Protein AF-A0A090RWS9-F1 (afdb_monomer_lite)

Radius of gyration: 18.36 Å; chains: 1; bounding box: 38×32×52 Å

InterPro domains:
  IPR021826 Pyrimidine/purine nucleotide 5'-monophosphate nucleosidase, C-terminal domain [PF11892] (61-148)

Sequence (149 aa):
MHPNNAEQPMPIVLTGPKESEAYFRSIDEFVRATLGEEATKYYEIVIADPEKAAKIMKQAMPAVKEHRKKNGDAYSYNWSLHIEPEFQLPFDPTHENMAGLDLHMNQRPENLAAALRQAFSGIVAGNVKAEGIREIERHGPFTIDGDKA

Foldseek 3Di:
DPPLCPLQLDAAEAEDEQVCPVVVVVVVVVCCVQLNPVSPVRYHYDYRCPPVVVVSNVVSLVVNVVVCVVVVHDSVDCPSDDDDVLRVDDADQALVSQQPQECERPDHSVSNVSSVVNNVVLVVCCVPPPVNVVRCVVPNDRDHDYDPD

Secondary structure (DSSP, 8-state):
--GGGTT-----EEEE-GGGHHHHHHHHHHHHHHH-GGGGGG-EEEES-HHHHHHHHHHHHHHHHHHHHHTT--SSS-TT----GGGTS-----HHHHHT--B-SSS-HHHHHHHHHHHHHHHHHHHH-HHHHHHHHHH-SPP--B---

Organism: NCBI:txid990268

pLDDT: mean 96.42, std 3.7, range [62.31, 98.81]

Structure (mmCIF, N/CA/C/O backbone):
data_AF-A0A090RWS9-F1
#
_entry.id   AF-A0A090RWS9-F1
#
loop_
_atom_site.group_PDB
_atom_site.id
_atom_site.type_symbol
_atom_site.label_atom_id
_atom_site.label_alt_id
_atom_site.label_comp_id
_atom_site.label_asym_id
_atom_site.label_entity_id
_atom_site.label_seq_id
_atom_site.pdbx_PDB_ins_code
_atom_site.Cartn_x
_atom_site.Cartn_y
_atom_site.Cartn_z
_atom_site.occupancy
_atom_site.B_iso_or_equiv
_atom_site.auth_seq_id
_atom_site.auth_comp_id
_atom_site.auth_asym_id
_atom_site.auth_atom_id
_atom_site.pdbx_PDB_model_num
ATOM 1 N N . MET A 1 1 ? 1.677 -6.187 7.979 1.00 85.25 1 MET A N 1
ATOM 2 C CA . MET A 1 1 ? 2.000 -7.615 8.192 1.00 85.25 1 MET A CA 1
ATOM 3 C C . MET A 1 1 ? 3.297 -7.863 8.949 1.00 85.25 1 MET A C 1
ATOM 5 O O . MET A 1 1 ? 3.392 -8.917 9.554 1.00 85.25 1 MET A O 1
ATOM 9 N N . HIS A 1 2 ? 4.273 -6.940 8.97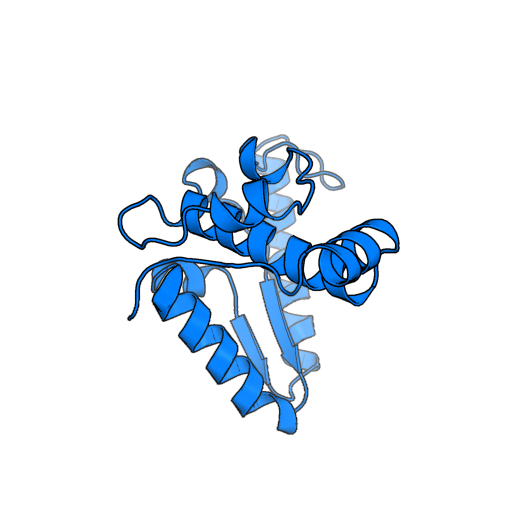6 1.00 94.50 2 HIS A N 1
ATOM 10 C CA . HIS A 1 2 ? 5.492 -7.168 9.762 1.00 94.50 2 HIS A CA 1
ATOM 11 C C . HIS A 1 2 ? 5.164 -7.464 11.246 1.00 94.50 2 HIS A C 1
ATOM 13 O O . HIS A 1 2 ? 4.438 -6.663 11.847 1.00 94.50 2 HIS A O 1
ATOM 19 N N . PRO A 1 3 ? 5.694 -8.543 11.860 1.00 94.12 3 PRO A N 1
ATOM 20 C CA . PRO A 1 3 ? 5.345 -8.946 13.227 1.00 94.12 3 PRO A CA 1
ATOM 21 C C . PRO A 1 3 ? 5.552 -7.847 14.278 1.00 94.12 3 PRO A C 1
ATOM 23 O O . PRO A 1 3 ? 4.687 -7.636 15.123 1.00 94.12 3 PRO A O 1
ATOM 26 N N . ASN A 1 4 ? 6.636 -7.066 14.167 1.00 96.88 4 ASN A N 1
ATOM 27 C CA . ASN A 1 4 ? 6.918 -5.937 15.074 1.00 96.88 4 ASN A CA 1
ATOM 28 C C . ASN A 1 4 ? 5.853 -4.824 15.039 1.00 96.88 4 ASN A C 1
ATOM 30 O O . ASN A 1 4 ? 5.810 -3.992 15.938 1.00 96.88 4 ASN A O 1
ATOM 34 N N . ASN A 1 5 ? 4.991 -4.803 14.019 1.00 97.31 5 ASN A N 1
ATOM 35 C CA . ASN A 1 5 ? 3.924 -3.817 13.868 1.00 97.31 5 ASN A CA 1
ATOM 36 C C . ASN A 1 5 ? 2.534 -4.394 14.173 1.00 97.31 5 ASN A C 1
ATOM 38 O O . ASN A 1 5 ? 1.544 -3.704 13.949 1.00 97.31 5 ASN A O 1
ATOM 42 N N . ALA A 1 6 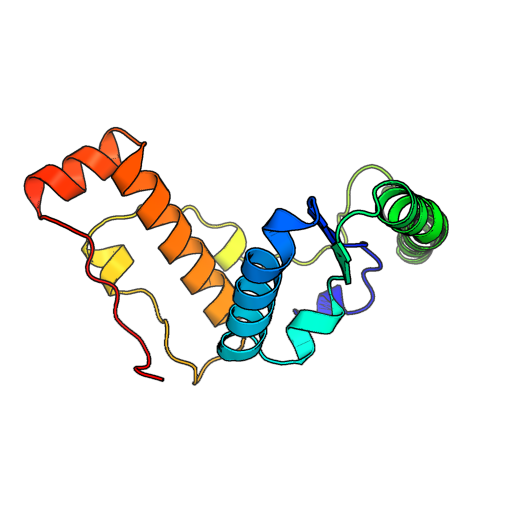? 2.427 -5.636 14.660 1.00 95.50 6 ALA A N 1
ATOM 43 C CA . ALA A 1 6 ? 1.136 -6.288 14.889 1.00 95.50 6 ALA A CA 1
ATOM 44 C C . ALA A 1 6 ? 0.244 -5.538 15.898 1.00 95.50 6 ALA A C 1
ATOM 46 O O . ALA A 1 6 ? -0.976 -5.565 15.763 1.00 95.50 6 ALA A O 1
ATOM 47 N N . GLU A 1 7 ? 0.839 -4.837 16.871 1.00 96.19 7 GLU A N 1
ATOM 48 C CA . GLU A 1 7 ? 0.103 -4.032 17.860 1.00 96.19 7 GLU A CA 1
ATOM 49 C C . GLU A 1 7 ? -0.185 -2.586 17.407 1.00 96.19 7 GLU A C 1
ATOM 51 O O . GLU A 1 7 ? -0.883 -1.864 18.120 1.00 96.19 7 GLU A O 1
ATOM 56 N N . GLN A 1 8 ? 0.322 -2.137 16.248 1.00 97.69 8 GLN A N 1
ATOM 57 C CA . GLN A 1 8 ? 0.158 -0.750 15.788 1.00 97.69 8 GLN A CA 1
ATOM 58 C C . GLN A 1 8 ? -1.312 -0.476 15.408 1.00 97.69 8 GLN A C 1
ATOM 60 O O . GLN A 1 8 ? -1.805 -1.041 14.432 1.00 97.69 8 GLN A O 1
ATOM 65 N N . PRO A 1 9 ? -2.025 0.439 16.094 1.00 97.25 9 PRO A N 1
ATOM 66 C CA . PRO A 1 9 ? -3.465 0.631 15.905 1.00 97.25 9 PRO A CA 1
ATOM 67 C C . PRO A 1 9 ? -3.771 1.705 14.848 1.00 97.25 9 PRO A C 1
ATOM 69 O O . PRO A 1 9 ? -4.686 2.510 15.023 1.00 97.25 9 PRO A O 1
ATOM 72 N N . MET A 1 10 ? -2.957 1.805 13.794 1.00 97.12 10 MET A N 1
ATOM 73 C CA . MET A 1 10 ? -3.117 2.847 12.779 1.00 97.12 10 MET A CA 1
ATOM 74 C C . MET A 1 10 ? -4.308 2.511 11.865 1.00 97.12 10 MET A C 1
ATOM 76 O O . MET A 1 10 ? -4.230 1.521 11.140 1.00 97.12 10 MET A O 1
ATOM 80 N N . PRO A 1 11 ? -5.397 3.307 11.862 1.00 97.94 11 PRO A N 1
ATOM 81 C CA . PRO A 1 11 ? -6.537 3.040 10.993 1.00 97.94 11 PRO A CA 1
ATOM 82 C C . PRO A 1 11 ? -6.186 3.352 9.534 1.00 97.94 11 PRO A C 1
ATOM 84 O O . PRO A 1 11 ? -5.601 4.397 9.240 1.00 97.94 11 PRO A O 1
ATOM 87 N N . ILE A 1 12 ? -6.595 2.477 8.617 1.00 98.56 12 ILE A N 1
ATOM 88 C CA . ILE A 1 12 ? -6.507 2.700 7.171 1.00 98.56 12 ILE A CA 1
ATOM 89 C C . ILE A 1 12 ? -7.904 2.502 6.589 1.00 98.56 12 ILE A C 1
ATOM 91 O O . ILE A 1 12 ? -8.511 1.446 6.754 1.00 98.56 12 ILE A O 1
ATOM 95 N N . VAL A 1 13 ? -8.417 3.526 5.909 1.00 98.75 13 VAL A N 1
ATOM 96 C CA . VAL A 1 13 ? -9.725 3.482 5.249 1.00 98.75 13 VAL A CA 1
ATOM 97 C C . VAL A 1 13 ? -9.537 3.767 3.766 1.00 98.75 13 VAL A C 1
ATOM 99 O O . VAL A 1 13 ? -9.062 4.839 3.391 1.00 98.75 13 VAL A O 1
ATOM 102 N N . LEU A 1 14 ? -9.928 2.813 2.928 1.00 98.81 14 LEU A N 1
ATOM 103 C CA . LEU A 1 14 ? -10.035 2.979 1.482 1.00 98.81 14 LEU A CA 1
ATOM 104 C C . LEU A 1 14 ? -11.468 3.423 1.171 1.00 98.81 14 LEU A C 1
ATOM 106 O O . LEU A 1 14 ? -12.421 2.712 1.483 1.00 98.81 14 LEU A O 1
ATOM 110 N N . THR A 1 15 ? -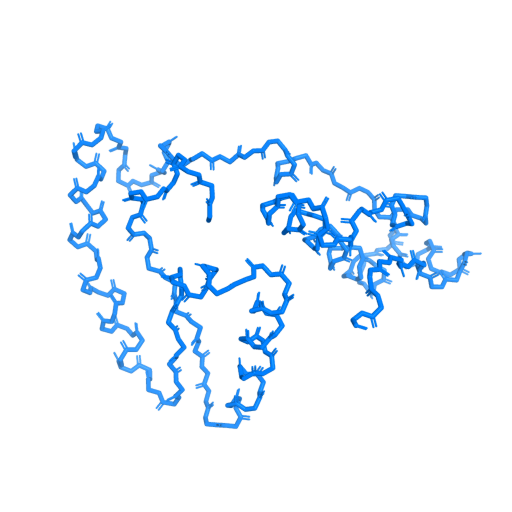11.655 4.616 0.609 1.00 98.75 15 THR A N 1
ATOM 111 C CA . THR A 1 15 ? -13.001 5.167 0.400 1.00 98.75 15 THR A CA 1
ATOM 112 C C . THR A 1 15 ? -13.129 5.928 -0.910 1.00 98.75 15 THR A C 1
ATOM 114 O O . THR A 1 15 ? -12.164 6.505 -1.409 1.00 98.75 15 THR A O 1
ATOM 117 N N . GLY A 1 16 ? -14.336 5.918 -1.469 1.00 98.56 16 GLY A N 1
ATOM 118 C CA . GLY A 1 16 ? -14.699 6.633 -2.686 1.00 98.56 16 GLY A CA 1
ATOM 119 C C . GLY A 1 16 ? -16.210 6.609 -2.927 1.00 98.56 16 GLY A C 1
ATOM 120 O O . GLY A 1 16 ? -16.959 6.054 -2.115 1.00 98.56 16 GLY A O 1
ATOM 121 N N . PRO A 1 17 ? -16.681 7.254 -4.006 1.00 98.62 17 PRO A N 1
ATOM 122 C CA . PRO A 1 17 ? -18.100 7.327 -4.333 1.00 98.62 17 PRO A CA 1
ATOM 123 C C . PRO A 1 17 ? -18.634 5.966 -4.816 1.00 98.62 17 PRO A C 1
ATOM 125 O O . PRO A 1 17 ? -17.891 4.996 -4.953 1.00 98.62 17 PRO A O 1
ATOM 128 N N . LYS A 1 18 ? -19.942 5.859 -5.072 1.00 98.56 18 LYS A N 1
ATOM 129 C CA . LYS A 1 18 ? -20.570 4.574 -5.432 1.00 98.56 18 LYS A CA 1
ATOM 130 C C . LYS A 1 18 ? -19.982 3.979 -6.715 1.00 98.56 18 LYS A C 1
ATOM 132 O O . LYS A 1 18 ? -19.820 2.770 -6.833 1.00 98.56 18 LYS A O 1
ATOM 137 N N . GLU A 1 19 ? -19.616 4.834 -7.658 1.00 98.50 19 GLU A N 1
ATOM 138 C CA . GLU A 1 19 ? -19.059 4.466 -8.957 1.00 98.50 19 GLU A CA 1
ATOM 139 C C . GLU A 1 19 ? -17.679 3.798 -8.836 1.00 98.50 19 GLU A C 1
ATOM 141 O O . GLU A 1 19 ? -17.276 3.073 -9.743 1.00 98.50 19 GLU A O 1
ATOM 146 N N . SER A 1 20 ? -16.964 3.983 -7.717 1.00 98.62 20 SER A N 1
ATOM 147 C CA . SER A 1 20 ? -15.668 3.338 -7.476 1.00 98.62 20 SER A CA 1
ATOM 148 C C . SER A 1 20 ? -15.775 1.956 -6.821 1.00 98.62 20 SER A C 1
ATOM 150 O O . SER A 1 20 ? -14.749 1.375 -6.477 1.00 98.62 20 SER A O 1
ATOM 152 N N . GLU A 1 21 ? -16.976 1.401 -6.628 1.00 98.50 21 GLU A N 1
ATOM 153 C CA . GLU A 1 21 ? -17.154 0.089 -5.986 1.00 98.50 21 GLU A CA 1
ATOM 154 C C . GLU A 1 21 ? -16.402 -1.028 -6.728 1.00 98.50 21 GLU A C 1
ATOM 156 O O . GLU A 1 21 ? -15.663 -1.797 -6.114 1.00 98.50 21 GLU A O 1
ATOM 161 N N . ALA A 1 22 ? -16.536 -1.091 -8.058 1.00 98.56 22 ALA A N 1
ATOM 162 C CA . ALA A 1 22 ? -15.839 -2.086 -8.875 1.00 98.56 22 ALA A CA 1
ATOM 163 C C . ALA A 1 22 ? -14.310 -1.921 -8.812 1.00 98.56 22 ALA A C 1
ATOM 165 O O . ALA A 1 22 ? -13.582 -2.910 -8.778 1.00 98.56 22 ALA A O 1
ATOM 166 N N . TYR A 1 23 ? -13.830 -0.676 -8.737 1.00 98.62 23 TYR A N 1
ATOM 167 C CA . TYR A 1 23 ? -12.410 -0.378 -8.567 1.00 98.62 23 TYR A CA 1
ATOM 168 C C . TYR A 1 23 ? -11.884 -0.926 -7.235 1.00 98.62 23 TYR A C 1
ATOM 170 O O . TYR A 1 23 ? -10.906 -1.668 -7.224 1.00 98.62 23 TYR A O 1
ATOM 178 N N . PHE A 1 24 ? -12.555 -0.636 -6.116 1.00 98.69 24 PHE A N 1
ATOM 179 C CA . PHE A 1 24 ? -12.108 -1.132 -4.811 1.00 98.69 24 PHE A CA 1
ATOM 180 C C . PHE A 1 24 ? -12.222 -2.648 -4.674 1.00 98.69 24 PHE A C 1
ATOM 182 O O . PHE A 1 24 ? -11.372 -3.244 -4.022 1.00 98.69 24 PHE A O 1
ATOM 189 N N . ARG A 1 25 ? -13.206 -3.279 -5.326 1.00 98.56 25 ARG A N 1
ATOM 190 C CA . ARG A 1 25 ? -13.281 -4.743 -5.424 1.00 98.56 25 ARG A CA 1
ATOM 191 C C . ARG A 1 25 ? -12.044 -5.319 -6.116 1.00 98.56 25 ARG A C 1
ATOM 193 O O . ARG A 1 25 ? -11.433 -6.232 -5.583 1.00 98.56 25 ARG A O 1
ATOM 200 N N . SER A 1 26 ? -11.635 -4.735 -7.244 1.00 98.44 26 SER A N 1
ATOM 201 C CA . SER A 1 26 ? -10.421 -5.156 -7.955 1.00 98.44 26 SER A CA 1
ATOM 202 C C . SER A 1 26 ? -9.150 -4.949 -7.121 1.00 98.44 26 SER A C 1
ATOM 204 O O . SER A 1 26 ? -8.266 -5.803 -7.142 1.00 98.44 26 SER A O 1
ATOM 206 N N . ILE A 1 27 ? -9.061 -3.855 -6.356 1.00 98.31 27 ILE A N 1
ATOM 207 C CA . ILE A 1 27 ? -7.939 -3.615 -5.436 1.00 98.31 27 ILE A CA 1
ATOM 208 C C . ILE A 1 27 ? -7.919 -4.644 -4.295 1.00 98.31 27 ILE A C 1
ATOM 210 O O . ILE A 1 27 ? -6.862 -5.200 -4.010 1.00 98.31 27 ILE A O 1
ATOM 214 N N . ASP A 1 28 ? -9.061 -4.919 -3.659 1.00 98.62 28 ASP A N 1
ATOM 215 C CA . ASP A 1 28 ? -9.185 -5.917 -2.584 1.00 98.62 28 ASP A CA 1
ATOM 216 C C . ASP A 1 28 ? -8.811 -7.320 -3.083 1.00 98.62 28 ASP A C 1
ATOM 218 O O . ASP A 1 28 ? -7.989 -7.997 -2.467 1.00 98.62 28 ASP A O 1
ATOM 222 N N . GLU A 1 29 ? -9.326 -7.721 -4.248 1.00 98.38 29 GLU A N 1
ATOM 223 C CA . GLU A 1 29 ? -8.992 -8.991 -4.902 1.00 98.38 29 GLU A CA 1
ATOM 224 C C . GLU A 1 29 ? -7.495 -9.097 -5.214 1.00 98.38 29 GLU A C 1
ATOM 226 O O . GLU A 1 29 ? -6.881 -10.122 -4.918 1.00 98.38 29 GLU A O 1
ATOM 231 N N . PHE A 1 30 ? -6.879 -8.034 -5.743 1.00 97.56 30 PHE A N 1
ATOM 232 C CA . PHE A 1 30 ? -5.439 -8.007 -6.008 1.00 97.56 30 PHE A CA 1
ATOM 233 C C . PHE A 1 30 ? -4.618 -8.157 -4.722 1.00 97.56 30 PHE A C 1
ATOM 235 O O . PHE A 1 30 ? -3.666 -8.939 -4.684 1.00 97.56 30 PHE A O 1
ATOM 242 N N . VAL A 1 31 ? -4.992 -7.452 -3.650 1.00 97.69 31 VAL A N 1
ATOM 243 C CA . VAL A 1 31 ? -4.305 -7.556 -2.354 1.00 97.69 31 VAL A CA 1
ATOM 244 C C . VAL A 1 31 ? -4.447 -8.963 -1.773 1.00 97.69 31 VAL A C 1
ATOM 246 O O . VAL A 1 31 ? -3.451 -9.520 -1.318 1.00 97.69 31 VAL A O 1
ATOM 249 N N . ARG A 1 32 ? -5.636 -9.573 -1.833 1.00 97.25 32 ARG A N 1
ATOM 250 C CA . ARG A 1 32 ? -5.851 -10.962 -1.387 1.00 97.25 32 ARG A CA 1
ATOM 251 C C . ARG A 1 32 ? -5.022 -11.955 -2.194 1.00 97.25 32 ARG A C 1
ATOM 253 O O . ARG A 1 32 ? -4.412 -12.843 -1.608 1.00 97.25 32 ARG A O 1
ATOM 260 N N . ALA A 1 33 ? -4.989 -11.797 -3.516 1.00 96.12 33 ALA A N 1
ATOM 261 C CA . ALA A 1 33 ? -4.290 -12.707 -4.419 1.00 96.12 33 ALA A CA 1
ATOM 262 C C . ALA A 1 33 ? -2.761 -12.636 -4.290 1.00 96.12 33 ALA A C 1
ATOM 264 O O . ALA A 1 33 ? -2.085 -13.622 -4.562 1.00 96.12 33 ALA A O 1
ATOM 265 N N . THR A 1 34 ? -2.219 -11.486 -3.881 1.00 96.00 34 THR A N 1
ATOM 266 C CA . THR A 1 34 ? -0.768 -11.267 -3.775 1.00 96.00 34 THR A CA 1
ATOM 267 C C . THR A 1 34 ? -0.261 -11.371 -2.341 1.00 96.00 34 THR A C 1
ATOM 269 O O . THR A 1 34 ? 0.663 -12.120 -2.050 1.00 96.00 34 THR A O 1
ATOM 272 N N . LEU A 1 35 ? -0.867 -10.629 -1.419 1.00 96.00 35 LEU A N 1
ATOM 273 C CA . LEU A 1 35 ? -0.401 -10.479 -0.039 1.00 96.00 35 LEU A CA 1
ATOM 274 C C . LEU A 1 35 ? -1.161 -11.371 0.953 1.00 96.00 35 LEU A C 1
ATOM 276 O O . LEU A 1 35 ? -0.786 -11.444 2.124 1.00 96.00 35 LEU A O 1
ATOM 280 N N . GLY A 1 36 ? -2.208 -12.054 0.487 1.00 95.19 36 GLY A N 1
ATOM 281 C CA . GLY A 1 36 ? -3.027 -12.964 1.277 1.00 95.19 36 GLY A CA 1
ATOM 282 C C . GLY A 1 36 ? -4.122 -12.276 2.093 1.00 95.19 36 GLY A C 1
ATOM 283 O O . GLY A 1 36 ? -4.163 -11.058 2.263 1.00 95.19 36 GLY A O 1
ATOM 284 N N . GLU A 1 37 ? -5.010 -13.098 2.654 1.00 95.81 37 GLU A N 1
ATOM 285 C CA . GLU A 1 37 ? -6.148 -12.672 3.483 1.00 95.81 37 GLU A CA 1
ATOM 286 C C . GLU A 1 37 ? -5.720 -11.842 4.708 1.00 95.81 37 GLU A C 1
ATOM 288 O O . GLU A 1 37 ? -6.414 -10.926 5.140 1.00 95.81 37 GLU A O 1
ATOM 293 N N . GLU A 1 38 ? -4.535 -12.116 5.260 1.00 94.25 38 GLU A N 1
ATOM 294 C CA . GLU A 1 38 ? -4.000 -11.370 6.403 1.00 94.25 38 GLU A CA 1
ATOM 295 C C . GLU A 1 38 ? -3.813 -9.879 6.094 1.00 94.25 38 GLU A C 1
ATOM 297 O O . GLU A 1 38 ? -3.993 -9.041 6.980 1.00 94.25 38 GLU A O 1
ATOM 302 N N . ALA A 1 39 ? -3.514 -9.522 4.841 1.00 96.62 39 ALA A N 1
ATOM 303 C CA . ALA A 1 39 ? -3.343 -8.133 4.435 1.00 96.62 39 ALA A CA 1
ATOM 304 C C . ALA A 1 39 ? -4.649 -7.325 4.539 1.00 96.62 39 ALA A C 1
ATOM 306 O O . ALA A 1 39 ? -4.608 -6.121 4.805 1.00 96.62 39 ALA A O 1
ATOM 307 N N . THR A 1 40 ? -5.811 -7.969 4.391 1.00 96.69 40 THR A N 1
ATOM 308 C CA . THR A 1 40 ? -7.109 -7.277 4.406 1.00 96.69 40 THR A CA 1
ATOM 309 C C . THR A 1 40 ? -7.560 -6.887 5.807 1.00 96.69 40 THR A C 1
ATOM 311 O O .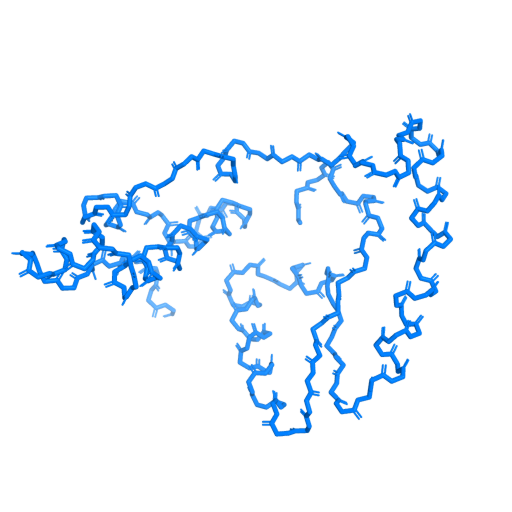 THR A 1 40 ? -8.468 -6.079 5.957 1.00 96.69 40 THR A O 1
ATOM 314 N N . LYS A 1 41 ? -6.907 -7.403 6.855 1.00 96.38 41 LYS A N 1
ATOM 315 C CA . LYS A 1 41 ? -7.165 -7.004 8.249 1.00 96.38 41 LYS A CA 1
ATOM 316 C C . LYS A 1 41 ? -6.652 -5.599 8.572 1.00 96.38 41 LYS A C 1
ATOM 318 O O . LYS A 1 41 ? -7.031 -5.038 9.595 1.00 96.38 41 LYS A O 1
ATOM 323 N N . TYR A 1 42 ? -5.776 -5.044 7.731 1.00 97.38 42 TYR A N 1
ATOM 324 C CA . TYR A 1 42 ? -5.137 -3.750 7.975 1.00 97.38 42 TYR A CA 1
ATOM 325 C C . TYR A 1 42 ? -5.896 -2.560 7.386 1.00 97.38 42 TYR A C 1
ATOM 327 O O . TYR A 1 42 ? -5.480 -1.431 7.627 1.00 97.38 42 TYR A O 1
ATOM 335 N N . TYR A 1 43 ? -6.980 -2.774 6.635 1.00 98.50 43 TYR A N 1
ATOM 336 C CA . TYR A 1 43 ? -7.785 -1.693 6.069 1.00 98.50 43 TYR A CA 1
ATOM 337 C C . TYR A 1 43 ? -9.284 -2.004 6.101 1.00 98.50 43 TYR A C 1
ATOM 339 O O . TYR A 1 43 ? -9.697 -3.158 6.119 1.00 98.50 43 TYR A O 1
ATOM 347 N N . GLU A 1 44 ? -10.106 -0.957 6.063 1.00 98.62 44 GLU A N 1
ATOM 348 C CA . GLU A 1 44 ? -11.550 -1.058 5.837 1.00 98.62 44 GLU A CA 1
ATOM 349 C C . GLU A 1 44 ? -11.925 -0.333 4.537 1.00 98.62 44 GLU A C 1
ATOM 351 O O . GLU A 1 44 ? -11.458 0.781 4.288 1.00 98.62 44 GLU A O 1
ATOM 356 N N . ILE A 1 45 ? -12.778 -0.946 3.708 1.00 98.75 45 ILE A N 1
ATOM 357 C CA . ILE A 1 45 ? -13.326 -0.312 2.501 1.00 98.75 45 ILE A CA 1
ATOM 358 C C . ILE A 1 45 ? -14.688 0.305 2.831 1.00 98.75 45 ILE A C 1
ATOM 360 O O . ILE A 1 45 ? -15.608 -0.386 3.271 1.00 98.75 45 ILE A O 1
ATOM 364 N N . VAL A 1 46 ? -14.837 1.608 2.586 1.00 98.75 46 VAL A N 1
ATOM 365 C CA . VAL A 1 46 ? -16.074 2.365 2.831 1.00 98.75 46 VAL A CA 1
ATOM 366 C C . VAL A 1 46 ? -16.527 3.050 1.544 1.00 98.75 46 VAL A C 1
ATOM 368 O O . VAL A 1 46 ? -15.907 4.010 1.094 1.00 98.75 46 VAL A O 1
ATOM 371 N N . ILE A 1 47 ? -17.627 2.582 0.952 1.00 98.75 47 ILE A N 1
ATOM 372 C CA . ILE A 1 47 ? -18.164 3.112 -0.311 1.00 98.75 47 ILE A CA 1
ATOM 373 C C . ILE A 1 47 ? -19.319 4.075 -0.042 1.00 98.75 47 ILE A C 1
ATOM 375 O O . ILE A 1 47 ? -20.251 3.737 0.682 1.00 98.75 47 ILE A O 1
ATOM 379 N N . ALA A 1 48 ? -19.267 5.253 -0.667 1.00 98.31 48 ALA A N 1
ATOM 380 C CA . ALA A 1 48 ? -20.325 6.266 -0.671 1.00 98.31 48 ALA A CA 1
ATOM 381 C C . ALA A 1 48 ? -20.810 6.731 0.721 1.00 98.31 48 ALA A C 1
ATOM 383 O O . ALA A 1 48 ? -21.924 7.236 0.845 1.00 98.31 48 ALA A O 1
ATOM 384 N N . ASP A 1 49 ? -19.971 6.604 1.755 1.00 98.69 49 ASP A N 1
ATOM 385 C CA . ASP A 1 49 ? -20.283 7.025 3.125 1.00 98.69 49 ASP A CA 1
ATOM 386 C C . ASP A 1 49 ? -19.118 7.828 3.743 1.00 98.69 49 ASP A C 1
ATOM 388 O O . ASP A 1 49 ? -18.296 7.298 4.503 1.00 98.69 49 ASP A O 1
ATOM 392 N N . PRO A 1 50 ? -19.013 9.127 3.407 1.00 98.56 50 PRO A N 1
ATOM 393 C CA . PRO A 1 50 ? -17.957 9.985 3.938 1.00 98.56 50 PRO A CA 1
ATOM 394 C C . PRO A 1 50 ? -18.060 10.174 5.460 1.00 98.56 50 PRO A C 1
ATOM 396 O O . PRO A 1 50 ? -17.037 10.343 6.129 1.00 98.56 50 PRO A O 1
ATOM 399 N N . GLU A 1 51 ? -19.267 10.112 6.033 1.00 98.75 51 GLU A N 1
ATOM 400 C CA . GLU A 1 51 ? -19.448 10.215 7.482 1.00 98.75 51 GLU A CA 1
ATOM 401 C C . GLU A 1 51 ? -18.864 9.008 8.208 1.00 98.75 51 GLU A C 1
ATOM 403 O O . GLU A 1 51 ? -18.182 9.177 9.223 1.00 98.75 51 GLU A O 1
ATOM 408 N N . LYS A 1 52 ? -19.118 7.792 7.713 1.00 98.75 52 LYS A N 1
ATOM 409 C CA . LYS A 1 52 ? -18.562 6.567 8.293 1.00 98.75 52 LYS A CA 1
ATOM 410 C C . LYS A 1 52 ? -17.040 6.572 8.223 1.00 98.75 52 LYS A C 1
ATOM 412 O O . LYS A 1 52 ? -16.407 6.314 9.246 1.00 98.75 52 LYS A O 1
ATOM 417 N N . ALA A 1 53 ? -16.454 6.937 7.080 1.00 98.62 53 ALA A N 1
ATOM 418 C CA . ALA A 1 53 ? -15.000 7.047 6.944 1.00 98.62 53 ALA A CA 1
ATOM 419 C C . ALA A 1 53 ? -14.400 8.003 7.997 1.00 98.62 53 ALA A C 1
ATOM 421 O O . ALA A 1 53 ? -13.451 7.650 8.700 1.00 98.62 53 ALA A O 1
ATOM 422 N N . ALA A 1 54 ? -15.006 9.180 8.195 1.00 98.75 54 ALA A N 1
ATOM 423 C CA . ALA A 1 54 ? -14.574 10.132 9.221 1.00 98.75 54 ALA A CA 1
ATOM 424 C C . ALA A 1 54 ? -14.771 9.606 10.657 1.00 98.75 54 ALA A C 1
ATOM 426 O O . ALA A 1 54 ? -13.912 9.817 11.522 1.00 98.75 54 ALA A O 1
ATOM 427 N N . LYS A 1 55 ? -15.882 8.907 10.927 1.00 98.75 55 LYS A N 1
ATOM 428 C CA . LYS A 1 55 ? -16.178 8.310 12.241 1.00 98.75 55 LYS A CA 1
ATOM 429 C C . LYS A 1 55 ? -15.154 7.234 12.611 1.00 98.75 55 LYS A C 1
ATOM 431 O O . LYS A 1 55 ? -14.667 7.282 13.739 1.00 98.75 55 LYS A O 1
ATOM 436 N N . ILE A 1 56 ? -14.758 6.360 11.679 1.00 98.75 56 ILE A N 1
ATOM 437 C CA . ILE A 1 56 ? -13.703 5.348 11.896 1.00 98.75 56 ILE A CA 1
ATOM 438 C C . ILE A 1 56 ? -12.403 6.025 12.340 1.00 98.75 56 ILE A C 1
ATOM 440 O O . ILE A 1 56 ? -11.856 5.701 13.396 1.00 98.75 56 ILE A O 1
ATOM 444 N N . MET A 1 57 ? -11.954 7.039 11.592 1.00 98.69 57 MET A N 1
ATOM 445 C CA . MET A 1 57 ? -10.732 7.774 11.928 1.00 98.69 57 MET A CA 1
ATOM 446 C C . MET A 1 57 ? -10.830 8.424 13.312 1.00 98.69 57 MET A C 1
ATOM 448 O O . MET A 1 57 ? -9.922 8.285 14.130 1.00 98.69 57 MET A O 1
ATOM 452 N N . LYS A 1 58 ? -11.948 9.099 13.617 1.00 98.62 58 LYS A N 1
ATOM 453 C CA . LYS A 1 58 ? -12.158 9.768 14.911 1.00 98.62 58 LYS A CA 1
ATOM 454 C C . LYS A 1 58 ? -12.163 8.785 16.084 1.00 98.62 58 LYS A C 1
ATOM 456 O O . LYS A 1 58 ? -11.594 9.100 17.130 1.00 98.62 58 LYS A O 1
ATOM 461 N N . GLN A 1 59 ? -12.802 7.630 15.916 1.00 98.50 59 GLN A N 1
ATOM 462 C CA . GLN A 1 59 ? -12.933 6.594 16.943 1.00 98.50 59 GLN A CA 1
ATOM 463 C C . GLN A 1 59 ? -11.625 5.837 17.199 1.00 98.50 59 GLN A C 1
ATOM 465 O O . GLN A 1 59 ? -11.418 5.366 18.313 1.00 98.50 59 GLN A O 1
ATOM 470 N N . ALA A 1 60 ? -10.717 5.776 16.223 1.00 98.38 60 ALA A N 1
ATOM 471 C CA . ALA A 1 60 ? -9.402 5.154 16.383 1.00 98.38 60 ALA A CA 1
ATOM 472 C C . ALA A 1 60 ? -8.397 6.024 17.168 1.00 98.38 60 ALA A C 1
ATOM 474 O O . ALA A 1 60 ? -7.461 5.502 17.775 1.00 98.38 60 ALA A O 1
ATOM 475 N N . MET A 1 61 ? -8.577 7.352 17.208 1.00 98.56 61 MET A N 1
ATOM 476 C CA . MET A 1 61 ? -7.612 8.268 17.843 1.00 98.56 61 MET A CA 1
ATOM 477 C C . MET A 1 61 ? -7.320 7.983 19.328 1.00 98.56 61 MET A C 1
ATOM 479 O O . MET A 1 61 ? -6.149 8.059 19.708 1.00 98.56 61 MET A O 1
ATOM 483 N N . PRO A 1 62 ? -8.304 7.643 20.187 1.00 98.56 62 PRO A N 1
ATOM 484 C CA . PRO A 1 62 ? -8.022 7.219 21.557 1.00 98.56 62 PRO A CA 1
ATOM 485 C C . PRO A 1 62 ? -7.090 6.003 21.634 1.00 98.56 62 PRO A C 1
ATOM 487 O O . PRO A 1 62 ? -6.167 6.015 22.444 1.00 98.56 62 PRO A O 1
ATOM 490 N N . ALA A 1 63 ? -7.274 5.001 20.765 1.00 98.31 63 ALA A N 1
ATOM 491 C CA . ALA A 1 63 ? -6.424 3.809 20.723 1.00 98.31 63 ALA A CA 1
ATOM 492 C C . ALA A 1 63 ? -4.997 4.141 20.263 1.00 98.31 63 ALA A C 1
ATOM 494 O O . ALA A 1 63 ? -4.035 3.696 20.884 1.00 98.31 63 ALA A O 1
ATOM 495 N N . VAL A 1 64 ? -4.845 4.995 19.242 1.00 98.56 64 VAL A N 1
ATOM 496 C CA . VAL A 1 64 ? -3.529 5.496 18.803 1.00 98.56 64 VAL A CA 1
ATOM 497 C C . VAL A 1 64 ? -2.823 6.236 19.937 1.00 98.56 64 VAL A C 1
ATOM 499 O O . VAL A 1 64 ? -1.661 5.955 20.229 1.00 98.56 64 VAL A O 1
ATOM 502 N N . LYS A 1 65 ? -3.521 7.154 20.615 1.00 98.56 65 LYS A N 1
ATOM 503 C CA . LYS A 1 65 ? -2.963 7.909 21.743 1.00 98.56 65 LYS A CA 1
ATOM 504 C C . LYS A 1 65 ? -2.520 6.982 22.877 1.00 98.56 65 LYS A C 1
ATOM 506 O O . LYS A 1 65 ? -1.423 7.163 23.403 1.00 98.56 65 LYS A O 1
ATOM 511 N N . GLU A 1 66 ? -3.348 6.006 23.241 1.00 98.44 66 GLU A N 1
ATOM 512 C CA . GLU A 1 66 ? -3.028 5.063 24.314 1.00 98.44 66 GLU A CA 1
ATOM 513 C C . GLU A 1 66 ? -1.858 4.149 23.939 1.00 98.44 66 GLU A C 1
ATOM 515 O O . GLU A 1 66 ? -0.961 3.961 24.752 1.00 98.44 66 GLU A O 1
ATOM 520 N N . HIS A 1 67 ? -1.790 3.666 22.696 1.00 98.44 67 HIS A N 1
ATOM 521 C CA . HIS A 1 67 ? -0.651 2.883 22.209 1.00 98.44 67 HIS A CA 1
ATOM 522 C C . HIS A 1 67 ? 0.666 3.665 22.302 1.00 98.44 67 HIS A C 1
ATOM 524 O O . HIS A 1 67 ? 1.653 3.150 22.824 1.00 98.44 67 HIS A O 1
ATOM 530 N N . ARG A 1 68 ? 0.688 4.933 21.861 1.00 98.44 68 ARG A N 1
ATOM 531 C CA . ARG A 1 68 ? 1.889 5.781 21.986 1.00 98.44 68 ARG A CA 1
ATOM 532 C C . ARG A 1 68 ? 2.284 5.975 23.446 1.00 98.44 68 ARG A C 1
ATOM 534 O O . ARG A 1 68 ? 3.448 5.803 23.788 1.00 98.44 68 ARG A O 1
ATOM 541 N N . LYS A 1 69 ? 1.311 6.249 24.318 1.00 98.19 69 LYS A N 1
ATOM 542 C CA . LYS A 1 69 ? 1.542 6.398 25.759 1.00 98.19 69 LYS A CA 1
ATOM 543 C C . LYS A 1 69 ? 2.099 5.115 26.392 1.00 98.19 69 LYS A C 1
ATOM 545 O O . LYS A 1 69 ? 3.069 5.199 27.138 1.00 98.19 69 LYS A O 1
ATOM 550 N N . LYS A 1 70 ? 1.516 3.950 26.086 1.00 97.81 70 LYS A N 1
ATOM 551 C CA . LYS A 1 70 ? 1.947 2.630 26.584 1.00 97.81 70 LYS A CA 1
ATOM 552 C C . LYS A 1 70 ? 3.391 2.320 26.185 1.00 97.81 70 LYS A C 1
ATOM 554 O O . LYS A 1 70 ? 4.143 1.802 27.002 1.00 97.81 70 LYS A O 1
ATOM 559 N N . ASN A 1 71 ? 3.774 2.677 24.961 1.00 96.94 71 ASN A N 1
ATOM 560 C CA . ASN A 1 71 ? 5.095 2.381 24.406 1.00 96.94 71 ASN A CA 1
ATOM 561 C C . ASN A 1 71 ? 6.126 3.503 24.621 1.00 96.94 71 ASN A C 1
ATOM 563 O O . ASN A 1 71 ? 7.245 3.398 24.129 1.00 96.94 71 ASN A O 1
ATOM 567 N N . GLY A 1 72 ? 5.768 4.577 25.340 1.00 97.50 72 GLY A N 1
ATOM 568 C CA . GLY A 1 72 ? 6.655 5.724 25.562 1.00 97.50 72 GLY A CA 1
ATOM 569 C C . GLY A 1 72 ? 7.025 6.485 24.282 1.00 97.50 72 GLY A C 1
ATOM 570 O O . GLY A 1 72 ? 8.056 7.151 24.244 1.00 97.50 72 GLY A O 1
ATOM 571 N N . ASP A 1 73 ? 6.206 6.376 23.237 1.00 98.25 73 ASP A N 1
ATOM 572 C CA . ASP A 1 73 ? 6.443 6.973 21.925 1.00 98.25 73 ASP A CA 1
ATOM 573 C C . ASP A 1 73 ? 5.828 8.381 21.829 1.00 98.25 73 ASP A C 1
ATOM 575 O O . ASP A 1 73 ? 4.912 8.754 22.573 1.00 98.25 73 ASP A O 1
ATOM 579 N N . ALA A 1 74 ? 6.310 9.181 20.882 1.00 98.19 74 ALA A N 1
ATOM 580 C CA . ALA A 1 74 ? 5.789 10.514 20.638 1.00 98.19 74 ALA A CA 1
ATOM 581 C C . ALA A 1 74 ? 4.376 10.460 20.029 1.00 98.19 74 ALA A C 1
ATOM 583 O O . ALA A 1 74 ? 4.013 9.575 19.251 1.00 98.19 74 ALA A O 1
ATOM 584 N N . TYR A 1 75 ? 3.547 11.461 20.335 1.00 97.88 75 TYR A N 1
ATOM 585 C CA . TYR A 1 75 ? 2.239 11.585 19.684 1.00 97.88 75 TYR A CA 1
ATOM 586 C C . TYR A 1 75 ? 2.363 12.046 18.226 1.00 97.88 75 TYR A C 1
ATOM 588 O O . TYR A 1 75 ? 1.615 11.582 17.369 1.00 97.88 75 TYR A O 1
ATOM 596 N N . SER A 1 76 ? 3.321 12.928 17.936 1.00 97.75 76 SER A N 1
ATOM 597 C CA . SER A 1 76 ? 3.500 13.570 16.628 1.00 97.75 76 SER A CA 1
ATOM 598 C C . SER A 1 76 ? 4.414 12.813 15.661 1.00 97.75 76 SER A C 1
ATOM 600 O O . SER A 1 76 ? 4.446 13.156 14.483 1.00 97.75 76 SER A O 1
ATOM 602 N N . TYR A 1 77 ? 5.138 11.795 16.125 1.00 98.31 77 TYR A N 1
ATOM 603 C CA . TYR A 1 77 ? 5.998 10.949 15.296 1.00 98.31 77 TYR A CA 1
ATOM 604 C C . TYR A 1 77 ? 5.954 9.513 15.822 1.00 98.31 77 TYR A C 1
ATOM 606 O O . TYR A 1 77 ? 5.927 9.322 17.031 1.00 98.31 77 TYR A O 1
ATOM 614 N N . ASN A 1 78 ? 5.890 8.517 14.936 1.00 98.25 78 ASN A N 1
ATOM 615 C CA . ASN A 1 78 ? 5.780 7.107 15.323 1.00 98.25 78 ASN A CA 1
ATOM 616 C C . ASN A 1 78 ? 7.161 6.442 15.285 1.00 98.25 78 ASN A C 1
ATOM 618 O O . ASN A 1 78 ? 7.502 5.816 14.283 1.00 98.25 78 ASN A O 1
ATOM 622 N N . TRP A 1 79 ? 7.973 6.606 16.332 1.00 98.19 79 TRP A N 1
ATOM 623 C CA . TRP A 1 79 ? 9.308 5.994 16.377 1.00 98.19 79 TRP A CA 1
ATOM 624 C C . TRP A 1 79 ? 9.242 4.473 16.502 1.00 98.19 79 TRP A C 1
ATOM 626 O O . TRP A 1 79 ? 10.137 3.780 16.031 1.00 98.19 79 TRP A O 1
ATOM 636 N N . SER A 1 80 ? 8.177 3.957 17.117 1.00 97.19 80 SER A N 1
ATOM 637 C CA . SER A 1 80 ? 7.967 2.520 17.319 1.00 97.19 80 SER A CA 1
ATOM 638 C C . SER A 1 80 ? 7.529 1.767 16.059 1.00 97.19 80 SER A C 1
ATOM 640 O O . SER A 1 80 ? 7.441 0.540 16.085 1.00 97.19 80 SER A O 1
ATOM 642 N N . LEU A 1 81 ? 7.226 2.470 14.963 1.00 98.19 81 LEU A N 1
ATOM 643 C CA . LEU A 1 81 ? 6.892 1.832 13.695 1.00 98.19 81 LEU A CA 1
ATOM 644 C C . LEU A 1 81 ? 8.152 1.215 13.082 1.00 98.19 81 LEU A C 1
ATOM 646 O O . LEU A 1 81 ? 9.070 1.926 12.678 1.00 98.19 81 LEU A O 1
ATOM 650 N N . HIS A 1 82 ? 8.171 -0.109 12.964 1.00 97.88 82 HIS A N 1
ATOM 651 C CA . HIS A 1 82 ? 9.265 -0.823 12.318 1.00 97.88 82 HIS A CA 1
ATOM 652 C C . HIS A 1 82 ? 9.122 -0.745 10.798 1.00 97.88 82 HIS A C 1
ATOM 654 O O . HIS A 1 82 ? 8.097 -1.155 10.248 1.00 97.88 82 HIS A O 1
ATOM 660 N N . ILE A 1 83 ? 10.141 -0.235 10.112 1.00 98.00 83 ILE A N 1
ATOM 661 C CA . ILE A 1 83 ? 10.185 -0.151 8.649 1.00 98.00 83 ILE A CA 1
ATOM 662 C C . ILE A 1 83 ? 11.465 -0.842 8.195 1.00 98.00 83 ILE A C 1
ATOM 664 O O . ILE A 1 83 ? 12.555 -0.377 8.518 1.00 98.00 83 ILE A O 1
ATOM 668 N N . GLU A 1 84 ? 11.338 -1.931 7.444 1.00 96.81 84 GLU A N 1
ATOM 669 C CA . GLU A 1 84 ? 12.499 -2.661 6.929 1.00 96.81 84 GLU A CA 1
ATOM 670 C C . GLU A 1 84 ? 13.253 -1.863 5.842 1.00 96.81 84 GLU A C 1
ATOM 672 O O . GLU A 1 84 ? 12.637 -1.033 5.156 1.00 96.81 84 GLU A O 1
ATOM 677 N N . PRO A 1 85 ? 14.572 -2.080 5.661 1.00 95.88 85 PRO A N 1
ATOM 678 C CA . PRO A 1 85 ? 15.387 -1.358 4.684 1.00 95.88 85 PRO A CA 1
ATOM 679 C C . PRO A 1 85 ? 14.829 -1.371 3.256 1.00 95.88 85 PRO A C 1
ATOM 681 O O . PRO A 1 85 ? 14.929 -0.362 2.561 1.00 95.88 85 PRO A O 1
ATOM 684 N N . GLU A 1 86 ? 14.172 -2.445 2.818 1.00 94.50 86 GLU A N 1
ATOM 685 C CA . GLU A 1 86 ? 13.594 -2.581 1.470 1.00 94.50 86 GLU A CA 1
ATOM 686 C C . GLU A 1 86 ? 12.496 -1.533 1.181 1.00 94.50 86 GLU A C 1
ATOM 688 O O . GLU A 1 86 ? 12.220 -1.190 0.023 1.00 94.50 86 GLU A O 1
ATOM 693 N N . PHE A 1 87 ? 11.892 -0.971 2.232 1.00 96.56 87 PHE A N 1
ATOM 694 C CA . PHE A 1 87 ? 10.920 0.121 2.143 1.00 96.56 87 PHE A CA 1
ATOM 695 C C . PHE A 1 87 ? 11.552 1.516 2.264 1.00 96.56 87 PHE A C 1
ATOM 697 O O . PHE A 1 87 ? 10.874 2.505 1.985 1.00 96.56 87 PHE A O 1
ATOM 704 N N . GLN A 1 88 ? 12.824 1.611 2.660 1.00 96.12 88 GLN A N 1
ATOM 705 C CA . GLN A 1 88 ? 13.544 2.876 2.853 1.00 96.12 88 GLN A CA 1
ATOM 706 C C . GLN A 1 88 ? 14.532 3.172 1.723 1.00 96.12 88 GLN A C 1
ATOM 708 O O . GLN A 1 88 ? 14.728 4.333 1.361 1.00 96.12 88 GLN A O 1
ATOM 713 N N . LEU A 1 89 ? 15.165 2.131 1.178 1.00 94.38 89 LEU A N 1
ATOM 714 C CA . LEU A 1 89 ? 16.191 2.274 0.157 1.00 94.38 89 LEU A CA 1
ATOM 715 C C . LEU A 1 89 ? 15.604 2.904 -1.122 1.00 94.38 89 LEU A C 1
ATOM 717 O O . LEU A 1 89 ? 14.524 2.494 -1.579 1.00 94.38 89 LEU A O 1
ATOM 721 N N . PRO A 1 90 ? 16.307 3.891 -1.715 1.00 95.38 90 PRO A N 1
ATOM 722 C CA . PRO A 1 90 ? 15.979 4.396 -3.040 1.00 95.38 90 PRO A CA 1
ATOM 723 C C . PRO A 1 90 ? 15.930 3.261 -4.063 1.00 95.38 90 PRO A C 1
ATOM 725 O O . PRO A 1 90 ? 16.659 2.276 -3.954 1.00 95.38 90 PRO A O 1
ATOM 728 N N . PHE A 1 91 ? 15.066 3.409 -5.061 1.00 95.06 91 PHE A N 1
ATOM 729 C CA . PHE A 1 91 ? 14.942 2.457 -6.155 1.00 95.06 91 PHE A CA 1
ATOM 730 C C . PHE A 1 91 ? 14.993 3.213 -7.478 1.00 95.06 91 PHE A C 1
ATOM 732 O O . PHE A 1 91 ? 14.074 3.978 -7.786 1.00 95.06 91 PHE A O 1
ATOM 739 N N . ASP A 1 92 ? 16.064 2.982 -8.233 1.00 94.31 92 ASP A N 1
ATOM 740 C CA . ASP A 1 92 ? 16.252 3.537 -9.568 1.00 94.31 92 ASP A CA 1
ATOM 741 C C . ASP A 1 92 ? 15.661 2.567 -10.602 1.00 94.31 92 ASP A C 1
ATOM 743 O O . ASP A 1 92 ? 16.147 1.442 -10.728 1.00 94.31 92 ASP A O 1
ATOM 747 N N . PRO A 1 93 ? 14.607 2.951 -11.339 1.00 94.69 93 PRO A N 1
ATOM 748 C CA . PRO A 1 93 ? 13.888 2.038 -12.219 1.00 94.69 93 PRO A CA 1
ATOM 749 C C . PRO A 1 93 ? 14.577 1.927 -13.584 1.00 94.69 93 PRO A C 1
ATOM 751 O O . PRO A 1 93 ? 14.093 2.452 -14.582 1.00 94.69 93 PRO A O 1
ATOM 754 N N . THR A 1 94 ? 15.731 1.267 -13.623 1.00 95.81 94 THR A N 1
ATOM 755 C CA . THR A 1 94 ? 16.390 0.842 -14.868 1.00 95.81 94 THR A CA 1
ATOM 756 C C . THR A 1 94 ? 15.770 -0.465 -15.375 1.00 95.81 94 THR A C 1
ATOM 758 O O . THR A 1 94 ? 15.142 -1.191 -14.603 1.00 95.81 94 THR A O 1
ATOM 761 N N . HIS A 1 95 ? 15.963 -0.820 -16.652 1.00 96.88 95 HIS A N 1
ATOM 762 C CA . HIS A 1 95 ? 15.492 -2.113 -17.185 1.00 96.88 95 HIS A CA 1
ATOM 763 C C . HIS A 1 95 ? 16.049 -3.311 -16.416 1.00 96.88 95 HIS A C 1
ATOM 765 O O . HIS A 1 95 ? 15.316 -4.266 -16.184 1.00 96.88 95 HIS A O 1
ATOM 771 N N . GLU A 1 96 ? 17.310 -3.238 -15.985 1.00 96.62 96 GLU A N 1
ATOM 772 C CA . GLU A 1 96 ? 17.948 -4.268 -15.159 1.00 96.62 96 GLU A CA 1
ATOM 773 C C . GLU A 1 96 ? 17.263 -4.395 -13.793 1.00 96.62 96 GLU A C 1
ATOM 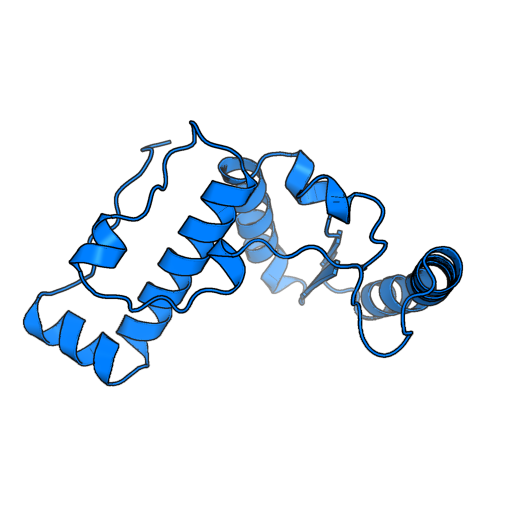775 O O . GLU A 1 96 ? 16.841 -5.487 -13.417 1.00 96.62 96 GLU A O 1
ATOM 780 N N . ASN A 1 97 ? 17.071 -3.278 -13.084 1.00 96.56 97 ASN A N 1
ATOM 781 C CA . ASN A 1 97 ? 16.452 -3.291 -11.759 1.00 96.56 97 ASN A CA 1
ATOM 782 C C . ASN A 1 97 ? 14.984 -3.725 -11.812 1.00 96.56 97 ASN A C 1
ATOM 784 O O . ASN A 1 97 ? 14.529 -4.432 -10.918 1.00 96.56 97 ASN A O 1
ATOM 788 N N . MET A 1 98 ? 14.246 -3.322 -12.851 1.00 97.75 98 MET A N 1
ATOM 789 C CA . MET A 1 98 ? 12.850 -3.720 -13.056 1.00 97.75 98 MET A CA 1
ATOM 790 C C . MET A 1 98 ? 12.716 -5.212 -13.388 1.00 97.75 98 MET A C 1
ATOM 792 O O . MET A 1 98 ? 11.815 -5.863 -12.865 1.00 97.75 98 MET A O 1
ATOM 796 N N . ALA A 1 99 ? 13.621 -5.760 -14.205 1.00 97.06 99 ALA A N 1
ATOM 797 C CA . ALA A 1 99 ? 13.641 -7.187 -14.531 1.00 97.06 99 ALA A CA 1
ATOM 798 C C . ALA A 1 99 ? 14.125 -8.061 -13.360 1.00 97.06 99 ALA A C 1
ATOM 800 O O . ALA A 1 99 ? 13.793 -9.241 -13.302 1.00 97.06 99 ALA A O 1
ATOM 801 N N . GLY A 1 100 ? 14.903 -7.493 -12.435 1.00 96.56 100 GLY A N 1
ATOM 802 C CA . GLY A 1 100 ? 15.394 -8.171 -11.233 1.00 96.56 100 GLY A CA 1
ATOM 803 C C . GLY A 1 100 ? 14.422 -8.188 -10.048 1.00 96.56 100 GLY A C 1
ATOM 804 O O . GLY A 1 100 ? 14.789 -8.694 -8.988 1.00 96.56 100 GLY A O 1
ATOM 805 N N . LEU A 1 101 ? 13.216 -7.622 -10.180 1.00 97.19 101 LEU A N 1
ATOM 806 C CA . LEU A 1 101 ? 12.212 -7.635 -9.113 1.00 97.19 101 LEU A CA 1
ATOM 807 C C . LEU A 1 101 ? 11.698 -9.058 -8.867 1.00 97.19 101 LEU A C 1
ATOM 809 O O . LEU A 1 101 ? 11.212 -9.713 -9.784 1.00 97.19 101 LEU A O 1
ATOM 813 N N . ASP A 1 102 ? 11.739 -9.514 -7.614 1.00 96.94 102 ASP A N 1
ATOM 814 C CA . ASP A 1 102 ? 11.156 -10.803 -7.242 1.00 96.94 102 ASP A CA 1
ATOM 815 C C . ASP A 1 102 ? 9.643 -10.670 -7.018 1.00 96.94 102 ASP A C 1
ATOM 817 O O . ASP A 1 102 ? 9.189 -10.256 -5.948 1.00 96.94 102 ASP A O 1
ATOM 821 N N . LEU A 1 103 ? 8.858 -11.007 -8.043 1.00 97.12 103 LEU A N 1
ATOM 822 C CA . LEU A 1 103 ? 7.391 -10.990 -8.017 1.00 97.12 103 LEU A CA 1
ATOM 823 C C . LEU A 1 103 ? 6.781 -12.401 -7.987 1.00 97.12 103 LEU A C 1
ATOM 825 O O . LEU A 1 103 ? 5.676 -12.619 -8.488 1.00 97.12 103 LEU A O 1
ATOM 829 N N . HIS A 1 104 ? 7.493 -13.366 -7.404 1.00 96.12 104 HIS A N 1
ATOM 830 C CA . HIS A 1 104 ? 6.985 -14.720 -7.175 1.00 96.12 104 HIS A CA 1
ATOM 831 C C . HIS A 1 104 ? 6.330 -14.830 -5.793 1.00 96.12 104 HIS A C 1
ATOM 833 O O . HIS A 1 104 ? 6.685 -14.115 -4.859 1.00 96.12 104 HIS A O 1
ATOM 839 N N . MET A 1 105 ? 5.389 -15.752 -5.622 1.00 94.38 105 MET A N 1
ATOM 840 C CA . MET A 1 105 ? 4.637 -15.949 -4.379 1.00 94.38 105 MET A CA 1
ATOM 841 C C . MET A 1 105 ? 5.419 -16.745 -3.328 1.00 94.38 105 MET A C 1
ATOM 843 O O . MET A 1 105 ? 5.055 -16.737 -2.153 1.00 94.38 105 MET A O 1
ATOM 847 N N . ASN A 1 106 ? 6.500 -17.435 -3.714 1.00 94.06 106 ASN A N 1
ATOM 848 C CA . ASN A 1 106 ? 7.315 -18.255 -2.809 1.00 94.06 106 ASN A CA 1
ATOM 849 C C . ASN A 1 106 ? 8.322 -17.420 -1.993 1.00 94.06 106 ASN A C 1
ATOM 851 O O . ASN A 1 106 ? 9.523 -17.693 -1.968 1.00 94.06 106 ASN A O 1
ATOM 855 N N . GLN A 1 107 ? 7.821 -16.387 -1.327 1.00 94.31 107 GLN A N 1
ATOM 856 C CA . GLN A 1 107 ? 8.576 -15.503 -0.446 1.00 94.31 107 GLN A CA 1
ATOM 857 C C . GLN A 1 107 ? 7.671 -14.991 0.679 1.00 94.31 107 GLN A C 1
ATOM 859 O O . GLN A 1 107 ? 6.471 -15.263 0.720 1.00 94.31 107 GLN A O 1
ATOM 864 N N . ARG A 1 108 ? 8.236 -14.239 1.627 1.00 93.25 108 ARG A N 1
ATOM 865 C CA . ARG A 1 108 ? 7.417 -13.606 2.668 1.00 93.25 108 ARG A CA 1
ATOM 866 C C . ARG A 1 108 ? 6.533 -12.510 2.052 1.00 93.25 108 ARG A C 1
ATOM 868 O O . ARG A 1 108 ? 7.049 -11.735 1.242 1.00 93.25 108 ARG A O 1
ATOM 875 N N . PRO A 1 109 ? 5.263 -12.359 2.470 1.00 93.81 109 PRO A N 1
ATOM 876 C CA . PRO A 1 109 ? 4.370 -11.343 1.912 1.00 93.81 109 PRO A CA 1
ATOM 877 C C . PRO A 1 109 ? 4.908 -9.908 2.018 1.00 93.81 109 PRO A C 1
ATOM 879 O O . PRO A 1 109 ? 4.687 -9.096 1.123 1.00 93.81 109 PRO A O 1
ATOM 882 N N . GLU A 1 110 ? 5.646 -9.572 3.080 1.00 94.25 110 GLU A N 1
ATOM 883 C CA . GLU A 1 110 ? 6.291 -8.262 3.216 1.00 94.25 110 GLU A CA 1
ATOM 884 C C . GLU A 1 110 ? 7.390 -8.003 2.171 1.00 94.25 110 GLU A C 1
ATOM 886 O O . GLU A 1 110 ? 7.538 -6.864 1.734 1.00 94.25 110 GLU A O 1
ATOM 891 N N . ASN A 1 111 ? 8.108 -9.037 1.720 1.00 95.44 111 ASN A N 1
ATOM 892 C CA . ASN A 1 111 ? 9.110 -8.904 0.661 1.00 95.44 111 ASN A CA 1
ATOM 893 C C . ASN A 1 111 ? 8.421 -8.676 -0.694 1.00 95.44 111 ASN A C 1
ATOM 895 O O . ASN A 1 111 ? 8.769 -7.739 -1.412 1.00 95.44 111 ASN A O 1
ATOM 899 N N . LEU A 1 112 ? 7.368 -9.451 -0.986 1.00 96.94 112 LEU A N 1
ATOM 900 C CA . LEU A 1 112 ? 6.564 -9.270 -2.196 1.00 96.94 112 LEU A CA 1
ATOM 901 C C . LEU A 1 112 ? 5.924 -7.873 -2.238 1.00 96.94 112 LEU A C 1
ATOM 903 O O . LEU A 1 112 ? 5.931 -7.214 -3.274 1.00 96.94 112 LEU A O 1
ATOM 907 N N . ALA A 1 113 ? 5.431 -7.367 -1.103 1.00 97.44 113 ALA A N 1
ATOM 908 C CA . ALA A 1 113 ? 4.913 -6.002 -1.009 1.00 97.44 113 ALA A CA 1
ATOM 909 C C . ALA A 1 113 ? 5.982 -4.939 -1.335 1.00 97.44 113 ALA A C 1
ATOM 911 O O . ALA A 1 113 ? 5.669 -3.932 -1.978 1.00 97.44 113 ALA A O 1
ATOM 912 N N . ALA A 1 114 ? 7.237 -5.146 -0.920 1.00 97.44 114 ALA A N 1
ATOM 913 C CA . ALA A 1 114 ? 8.343 -4.249 -1.253 1.00 97.44 114 ALA A CA 1
ATOM 914 C C . ALA A 1 114 ? 8.681 -4.284 -2.756 1.00 97.44 114 ALA A C 1
ATOM 916 O O . ALA A 1 114 ? 8.832 -3.219 -3.362 1.00 97.44 114 ALA A O 1
ATOM 917 N N . ALA A 1 115 ? 8.717 -5.472 -3.366 1.00 97.44 115 ALA A N 1
ATOM 918 C CA . ALA A 1 115 ? 8.950 -5.638 -4.802 1.00 97.44 115 ALA A CA 1
ATOM 919 C C . ALA A 1 115 ? 7.809 -5.033 -5.643 1.00 97.44 115 ALA A C 1
ATOM 921 O O . ALA A 1 115 ? 8.059 -4.280 -6.585 1.00 97.44 115 ALA A O 1
ATOM 922 N N . LEU A 1 116 ? 6.547 -5.244 -5.249 1.00 97.75 116 LEU A N 1
ATOM 923 C CA . LEU A 1 116 ? 5.381 -4.612 -5.883 1.00 97.75 116 LEU A CA 1
ATOM 924 C C . LEU A 1 116 ? 5.430 -3.081 -5.778 1.00 97.75 116 LEU A C 1
ATOM 926 O O . LEU A 1 116 ? 5.167 -2.383 -6.759 1.00 97.75 116 LEU A O 1
ATOM 930 N N . ARG A 1 117 ? 5.817 -2.531 -4.616 1.00 98.00 117 ARG A N 1
ATOM 931 C CA . ARG A 1 117 ? 6.031 -1.081 -4.446 1.00 98.00 117 ARG A CA 1
ATOM 932 C C . ARG A 1 117 ? 7.056 -0.554 -5.453 1.00 98.00 117 ARG A C 1
ATOM 934 O O . ARG A 1 117 ? 6.830 0.497 -6.056 1.00 98.00 117 ARG A O 1
ATOM 941 N N . GLN A 1 118 ? 8.176 -1.254 -5.620 1.00 97.75 118 GLN A N 1
ATOM 942 C CA . GLN A 1 118 ? 9.224 -0.880 -6.572 1.00 97.75 118 GLN A CA 1
ATOM 943 C C . GLN A 1 118 ? 8.727 -0.970 -8.022 1.00 97.75 118 GLN A C 1
ATOM 945 O O . GLN A 1 118 ? 8.913 -0.011 -8.771 1.00 97.75 118 GLN A O 1
ATOM 950 N N . ALA A 1 119 ? 7.997 -2.032 -8.381 1.00 97.81 119 ALA A N 1
ATOM 951 C CA . ALA A 1 119 ? 7.387 -2.194 -9.703 1.00 97.81 119 ALA A CA 1
ATOM 952 C C . ALA A 1 119 ? 6.465 -1.014 -10.057 1.00 97.81 119 ALA A C 1
ATOM 954 O O . ALA A 1 119 ? 6.650 -0.356 -11.085 1.00 97.81 119 ALA A O 1
ATOM 955 N N . PHE A 1 120 ? 5.513 -0.673 -9.179 1.00 97.50 120 PHE A N 1
ATOM 956 C CA . PHE A 1 120 ? 4.621 0.470 -9.399 1.00 97.50 120 PHE A CA 1
ATOM 957 C C . PHE A 1 120 ? 5.379 1.804 -9.430 1.00 97.50 120 PHE A C 1
ATOM 959 O O . PHE A 1 120 ? 5.072 2.662 -10.260 1.00 97.50 120 PHE A O 1
ATOM 966 N N . SER A 1 121 ? 6.401 1.981 -8.585 1.00 95.75 121 SER A N 1
ATOM 967 C CA . SER A 1 121 ? 7.274 3.164 -8.622 1.00 95.75 121 SER A CA 1
ATOM 968 C C . SER A 1 121 ? 7.996 3.301 -9.968 1.00 95.75 121 SER A C 1
ATOM 970 O O . SER A 1 121 ? 8.108 4.413 -10.495 1.00 95.75 121 SER A O 1
ATOM 972 N N . GLY A 1 122 ? 8.443 2.187 -10.551 1.00 96.62 122 GLY A N 1
ATOM 973 C CA . GLY A 1 122 ? 9.046 2.155 -11.880 1.00 96.62 122 GLY A CA 1
ATOM 974 C C . GLY A 1 122 ? 8.064 2.515 -12.989 1.00 96.62 122 GLY A C 1
ATOM 975 O O . GLY A 1 122 ? 8.381 3.360 -13.823 1.00 96.62 122 GLY A O 1
ATOM 976 N N . ILE A 1 123 ? 6.838 1.984 -12.949 1.00 96.56 123 ILE A N 1
ATOM 977 C CA . ILE A 1 123 ? 5.770 2.351 -13.899 1.00 96.56 123 ILE A CA 1
ATOM 978 C C . ILE A 1 123 ? 5.473 3.857 -13.831 1.00 96.56 123 ILE A C 1
ATOM 980 O O . ILE A 1 123 ? 5.380 4.523 -14.863 1.00 96.56 123 ILE A O 1
ATOM 984 N N . VAL A 1 124 ? 5.373 4.427 -12.625 1.00 96.50 124 VAL A N 1
ATOM 985 C CA . VAL A 1 124 ? 5.197 5.878 -12.452 1.00 96.50 124 VAL A CA 1
ATOM 986 C C . VAL A 1 124 ? 6.384 6.636 -13.048 1.00 96.50 124 VAL A C 1
ATOM 988 O O . VAL A 1 124 ? 6.185 7.589 -13.799 1.00 96.50 124 VAL A O 1
ATOM 991 N N . ALA A 1 125 ? 7.617 6.217 -12.757 1.00 94.19 125 ALA A N 1
ATOM 992 C CA . ALA A 1 125 ? 8.809 6.874 -13.281 1.00 94.19 125 ALA A CA 1
ATOM 993 C C . ALA A 1 125 ? 8.871 6.859 -14.815 1.00 94.19 125 ALA A C 1
ATOM 995 O O . ALA A 1 125 ? 9.128 7.908 -15.404 1.00 94.19 125 ALA A O 1
ATOM 996 N N . GLY A 1 126 ? 8.577 5.720 -15.445 1.00 94.75 126 GLY A N 1
ATOM 997 C CA . GLY A 1 126 ? 8.533 5.576 -16.903 1.00 94.75 126 GLY A CA 1
ATOM 998 C C . GLY A 1 126 ? 7.490 6.469 -17.579 1.00 94.75 126 GLY A C 1
ATOM 999 O O . GLY A 1 126 ? 7.689 6.879 -18.717 1.00 94.75 126 GLY A O 1
ATOM 1000 N N . ASN A 1 127 ? 6.414 6.825 -16.869 1.00 94.19 127 ASN A N 1
ATOM 1001 C CA . ASN A 1 127 ? 5.324 7.629 -17.421 1.00 94.19 127 ASN A CA 1
ATOM 1002 C C . ASN A 1 127 ? 5.477 9.141 -17.203 1.00 94.19 127 ASN A C 1
ATOM 1004 O O . ASN A 1 127 ? 4.977 9.914 -18.019 1.00 94.19 127 ASN A O 1
ATOM 1008 N N . VAL A 1 128 ? 6.099 9.590 -16.101 1.00 93.94 128 VAL A N 1
ATOM 1009 C CA . VAL A 1 128 ? 6.092 11.027 -15.734 1.00 93.94 128 VAL A CA 1
ATOM 1010 C C . VAL A 1 128 ? 7.448 11.615 -15.343 1.00 93.94 128 VAL A C 1
ATOM 1012 O O . VAL A 1 128 ? 7.565 12.838 -15.256 1.00 93.94 128 VAL A O 1
ATOM 1015 N N . LYS A 1 129 ? 8.484 10.803 -15.088 1.00 92.38 129 LYS A N 1
ATOM 1016 C CA . LYS A 1 129 ? 9.813 11.311 -14.705 1.00 92.38 129 LYS A CA 1
ATOM 1017 C C . LYS A 1 129 ? 10.722 11.362 -15.926 1.00 92.38 129 LYS A C 1
ATOM 1019 O O . LYS A 1 129 ? 10.851 10.382 -16.646 1.00 92.38 129 LYS A O 1
ATOM 1024 N N . ALA A 1 130 ? 11.418 12.482 -16.120 1.00 93.19 130 ALA A N 1
ATOM 1025 C CA . ALA A 1 130 ? 12.266 12.703 -17.296 1.00 93.19 130 ALA A CA 1
ATOM 1026 C C . ALA A 1 130 ? 13.361 11.636 -17.496 1.00 93.19 130 ALA A C 1
ATOM 1028 O O . ALA A 1 130 ? 13.780 11.385 -18.621 1.00 93.19 130 ALA A O 1
ATOM 1029 N N . GLU A 1 131 ? 13.871 11.037 -16.421 1.00 90.94 131 GLU A N 1
ATOM 1030 C CA . GLU A 1 131 ? 14.836 9.932 -16.502 1.00 90.94 131 GLU A CA 1
ATOM 1031 C C . GLU A 1 131 ? 14.158 8.624 -16.917 1.00 90.94 131 GLU A C 1
ATOM 1033 O O . GLU A 1 131 ? 14.612 7.989 -17.861 1.00 90.94 131 GLU A O 1
ATOM 1038 N N . GLY A 1 132 ? 13.018 8.281 -16.306 1.00 91.12 132 GLY A N 1
ATOM 1039 C CA . GLY A 1 132 ? 12.257 7.082 -16.662 1.00 91.12 132 GLY A CA 1
ATOM 1040 C C . GLY A 1 132 ? 11.724 7.119 -18.096 1.00 91.12 132 GLY A C 1
ATOM 1041 O O . GLY A 1 132 ? 11.859 6.135 -18.812 1.00 91.12 132 GLY A O 1
ATOM 1042 N N . ILE A 1 133 ? 11.205 8.260 -18.558 1.00 94.69 133 ILE A N 1
ATOM 1043 C CA . ILE A 1 133 ? 10.766 8.431 -19.955 1.00 94.69 133 ILE A CA 1
ATOM 1044 C C . ILE A 1 133 ? 11.933 8.181 -20.919 1.00 94.69 133 ILE A C 1
ATOM 1046 O O . ILE A 1 133 ? 11.768 7.470 -21.905 1.00 94.69 133 ILE A O 1
ATOM 1050 N N . ARG A 1 134 ? 13.132 8.698 -20.613 1.00 93.88 134 ARG A N 1
ATOM 1051 C CA . ARG A 1 134 ? 14.330 8.476 -21.439 1.00 93.88 134 ARG A CA 1
ATOM 1052 C C . ARG A 1 134 ? 14.766 7.012 -21.468 1.00 93.88 134 ARG A C 1
ATOM 1054 O O . ARG A 1 134 ? 15.212 6.551 -22.515 1.00 93.88 134 ARG A O 1
ATOM 1061 N 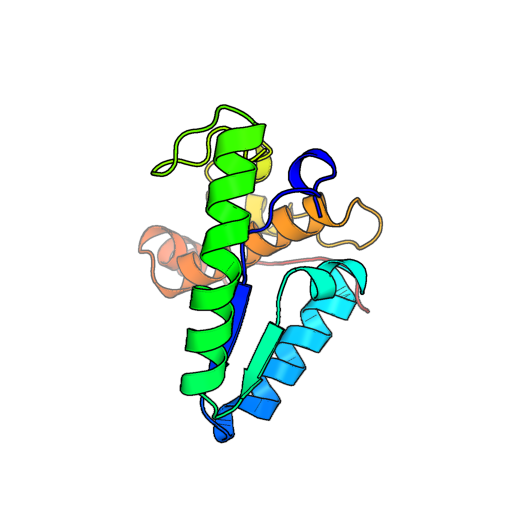N . GLU A 1 135 ? 14.636 6.284 -20.361 1.00 93.62 135 GLU A N 1
ATOM 1062 C CA . GLU A 1 135 ? 14.884 4.836 -20.339 1.00 93.62 135 GLU A CA 1
ATOM 1063 C C . GLU A 1 135 ? 13.898 4.086 -21.242 1.00 93.62 135 GLU A C 1
ATOM 1065 O O . GLU A 1 135 ? 14.314 3.250 -22.047 1.00 93.62 135 GLU A O 1
ATOM 1070 N N . ILE A 1 136 ? 12.611 4.442 -21.185 1.00 96.00 136 ILE A N 1
ATOM 1071 C CA . ILE A 1 136 ? 11.574 3.845 -22.036 1.00 96.00 136 ILE A CA 1
ATOM 1072 C C . ILE A 1 136 ? 11.789 4.183 -23.519 1.00 96.00 136 ILE A C 1
ATOM 1074 O O . ILE A 1 136 ? 11.665 3.307 -24.371 1.00 96.00 136 ILE A O 1
ATOM 1078 N N . GLU A 1 137 ? 12.150 5.423 -23.856 1.00 95.50 137 GLU A N 1
ATOM 1079 C CA . GLU A 1 137 ? 12.435 5.839 -25.239 1.00 95.50 137 GLU A CA 1
ATOM 1080 C C . GLU A 1 137 ? 13.642 5.104 -25.840 1.00 95.50 137 GLU A C 1
ATOM 1082 O O . GLU A 1 137 ? 13.654 4.812 -27.036 1.00 95.50 137 GLU A O 1
ATOM 1087 N N . ARG A 1 138 ? 14.663 4.806 -25.027 1.00 95.81 138 ARG A N 1
ATOM 1088 C CA . ARG A 1 138 ? 15.903 4.157 -25.484 1.00 95.81 138 ARG A CA 1
ATOM 1089 C C . ARG A 1 138 ? 15.783 2.646 -25.609 1.00 95.81 138 ARG A C 1
ATOM 1091 O O . ARG A 1 138 ? 16.313 2.078 -26.560 1.00 95.81 138 ARG A O 1
ATOM 1098 N N . HIS A 1 139 ? 15.138 2.005 -24.642 1.00 96.25 139 HIS A N 1
ATOM 1099 C CA . HIS A 1 139 ? 15.169 0.549 -24.486 1.00 96.25 139 HIS A CA 1
ATOM 1100 C C . HIS A 1 139 ? 13.785 -0.102 -24.642 1.00 96.25 139 HIS A C 1
ATOM 1102 O O . HIS A 1 139 ? 13.672 -1.326 -24.622 1.00 96.25 139 HIS A O 1
ATOM 1108 N N . GLY A 1 140 ? 12.732 0.697 -24.833 1.00 96.56 140 GLY A N 1
ATOM 1109 C CA . GLY A 1 140 ? 11.348 0.236 -24.872 1.00 96.56 140 GLY A CA 1
ATOM 1110 C C . GLY A 1 140 ? 10.739 0.063 -23.475 1.00 96.56 140 GLY A C 1
ATOM 1111 O O . GLY A 1 140 ? 11.347 0.442 -22.473 1.00 96.56 140 GLY A O 1
ATOM 1112 N N . PRO A 1 141 ? 9.523 -0.502 -23.379 1.00 97.38 141 PRO A N 1
ATOM 1113 C CA . PRO A 1 141 ? 8.849 -0.739 -22.103 1.00 97.38 141 PRO A CA 1
ATOM 1114 C C . PRO A 1 141 ? 9.686 -1.574 -21.124 1.00 97.38 141 PRO A C 1
ATOM 1116 O O . PRO A 1 141 ? 10.432 -2.462 -21.539 1.00 97.38 141 PRO A O 1
ATOM 1119 N N . PHE A 1 142 ? 9.530 -1.332 -19.819 1.00 97.50 142 PHE A N 1
ATOM 1120 C CA . PHE A 1 142 ? 10.119 -2.210 -18.807 1.00 97.50 142 PHE A CA 1
ATOM 1121 C C . PHE A 1 142 ? 9.566 -3.632 -18.937 1.00 97.50 142 PHE A C 1
ATOM 1123 O O . PHE A 1 142 ? 8.368 -3.824 -19.148 1.00 97.50 142 PHE A O 1
ATOM 1130 N N . THR A 1 143 ? 10.441 -4.623 -18.770 1.00 96.19 143 THR A N 1
ATOM 1131 C CA . THR A 1 143 ? 10.037 -6.025 -18.631 1.00 96.19 143 THR A CA 1
ATOM 1132 C C . THR A 1 143 ? 9.907 -6.337 -17.149 1.00 96.19 143 THR A C 1
ATOM 1134 O O . THR A 1 143 ? 10.827 -6.067 -16.383 1.00 96.19 143 THR A O 1
ATOM 1137 N N . ILE A 1 144 ? 8.754 -6.870 -16.761 1.00 95.56 144 ILE A N 1
ATOM 1138 C CA . ILE A 1 144 ? 8.442 -7.279 -15.394 1.00 95.56 144 ILE A CA 1
ATOM 1139 C C . ILE A 1 144 ? 8.021 -8.746 -15.472 1.00 95.56 144 ILE A C 1
ATOM 1141 O O . ILE A 1 144 ? 7.157 -9.082 -16.283 1.00 95.56 144 ILE A O 1
ATOM 1145 N N . ASP A 1 145 ? 8.647 -9.598 -14.665 1.00 94.69 145 ASP A N 1
ATOM 1146 C CA . ASP A 1 145 ? 8.423 -11.046 -14.642 1.00 94.69 145 ASP A CA 1
ATOM 1147 C C . ASP A 1 145 ? 8.013 -11.504 -13.235 1.00 94.69 145 ASP A C 1
ATOM 1149 O O . ASP A 1 145 ? 8.379 -10.875 -12.243 1.00 94.69 145 ASP A O 1
ATOM 1153 N N . GLY A 1 146 ? 7.209 -12.563 -13.157 1.00 93.50 146 GLY A N 1
ATOM 1154 C CA . GLY A 1 146 ? 6.668 -13.099 -11.910 1.00 93.50 146 GLY A CA 1
ATOM 1155 C C . GLY A 1 146 ? 5.703 -14.258 -12.157 1.00 93.50 146 GLY A C 1
ATOM 1156 O O . GLY A 1 146 ? 5.552 -14.738 -13.286 1.00 93.50 146 GLY A O 1
ATOM 1157 N N . ASP A 1 147 ? 5.021 -14.705 -11.103 1.00 91.94 147 ASP A N 1
ATOM 1158 C CA . ASP A 1 147 ? 4.107 -15.848 -11.199 1.00 91.94 147 ASP A CA 1
ATOM 1159 C C . ASP A 1 147 ? 2.922 -15.581 -12.145 1.00 91.94 147 ASP A C 1
ATOM 1161 O O . ASP A 1 147 ? 2.314 -14.510 -12.144 1.00 91.94 147 ASP A O 1
ATOM 1165 N N . LYS A 1 148 ? 2.557 -16.593 -12.946 1.00 80.44 148 LYS A N 1
ATOM 1166 C CA . LYS A 1 148 ? 1.543 -16.482 -14.015 1.00 80.44 148 LYS A CA 1
ATOM 1167 C C . LYS A 1 148 ? 0.076 -16.548 -13.557 1.00 80.44 148 LYS A C 1
ATOM 1169 O O . LYS A 1 148 ? -0.796 -16.405 -14.412 1.00 80.44 148 LYS A O 1
ATOM 1174 N N . ALA A 1 149 ? -0.161 -16.665 -12.248 1.00 62.31 149 ALA A N 1
ATOM 1175 C CA . ALA A 1 149 ? -1.437 -17.017 -11.609 1.00 62.31 149 ALA A CA 1
ATOM 1176 C C . ALA A 1 149 ? -1.940 -18.440 -11.918 1.00 62.31 149 ALA A C 1
ATOM 1178 O O . ALA A 1 149 ? -1.730 -18.948 -13.044 1.00 62.31 149 ALA A O 1
#

=== Feature glossary ===
Key to the feature types in this record:

Secondary structure (8-state, DSSP). Secondary structure is the local, repeating backbone conformation. DSSP classifies it into eight states by reading the hydrogen-bond network: three helix types (H, G, I), two β types (E, B), two non-regular types (T, S), and unstructured coil (-).

Backbone torsions (φ/ψ). Backbone dihedral angles. Every residue except chain termini has a φ (preceding-C → N → Cα → C) and a ψ (N → Cα → C → next-N). They are reported in degrees following the IUPAC sign convention. Secondary structure is essentially a statement about which (φ, ψ) basin each residue occupies.

Predicted aligned error. Predicted Aligned Error (PAE) is an AlphaFold confidence matrix: entry (i, j) is the expected error in the position of residue j, in ångströms, when the prediction is superimposed on the true structure at residue i. Low PAE within a block of residues means that block is internally rigid and well-predicted; high PAE between two blocks means their relative placement is uncertain even if each block individually is confident.

B-factor. B-factor (Debye–Waller factor) reflects atomic displacement in the crystal lattice. It is an experimental observable (units Å²), not a prediction; low values mean the atom is pinned down, high values mean it moves or is heterogeneous across the crystal.

Secondary structure (3-state, P-SEA). Three-state secondary structure (P-SEA) collapses the eight DSSP classes into helix (a), strand (b), and coil (c). P-SEA assigns these from Cα geometry alone — distances and angles — without requiring backbone oxygens, so it works on any Cα trace.

Sequence. Primary structure: the covalent order of the twenty standard amino acids along the backbone. Two proteins with the same sequence will (almost always) fold to the same structure; two with 30% identity often share a fold but not the details.

pLDDT. pLDDT is the predicted lDDT-Cα score: AlphaFold's confidence that the local environment of each residue (all inter-atomic distances within 15 Å) is correctly placed. It is a per-residue number between 0 and 100, with higher meaning more reliable.

InterPro / GO / CATH / organism. Functional annotations link the protein to curated databases. InterPro entries identify conserved domains and families by matching the sequence against member-database signatures (Pfam, PROSITE, CDD, …). Gene Ontology (GO) terms describe molecular function, biological process, and cellular component in a controlled vocabulary. CATH places the structure in a hierarchical fold classification (Class/Architecture/Topology/Homologous-superfamily). The organism is the source species.

Contact-map, Ramachandran, and PAE plots. Three diagnostic plots accompany the record. The Cα contact map visualizes the tertiary structure as a 2D adjacency matrix (8 Å cutoff, sequence-local contacts suppressed). The Ramachandran plot shows the distribution of backbone (φ, ψ) torsions, with points in the α and β basins reflecting secondary structure content. The PAE plot shows AlphaFold's inter-residue confidence as a color matrix.

mmCIF coordinates. The mmCIF table is the protein's shape written out atom by atom. For each backbone N, Cα, C, and carbonyl O, it records an (x, y, z) coordinate triple in Å plus the residue type, chain letter, and residue number.

Radius of gyration, Cα contacts, bounding box. Three whole-structure scalars: the radius of gyration (RMS distance of Cα from centroid, in Å), the count of Cα–Cα contacts (pairs closer than 8 Å and separated by more than four residues in sequence — i.e. tertiary, not local, contacts), and the bounding-box dimensions. Together they distinguish compact globular folds from extended fibres or disordered chains.

Foldseek 3Di. The Foldseek 3Di string encodes local tertiary geometry as a 20-letter alphabet — one character per residue — derived from the relative positions of nearby Cα atoms. Unlike the amino-acid sequence, 3Di is a direct function of the 3D structure, so two proteins with the same fold have similar 3Di strings even at low sequence identity.

Rendered structure images. Six rendered views show the 3D structure from the faces of a cube — i.e. along ±x, ±y, ±z. Rendering representation is drawn randomly per protein from cartoon (secondary-structure ribbons), sticks (backbone bonds), or molecular surface; coloring is either N→C rainbow (blue at the N-terminus through red at the C-terminus) or one color per chain.

Nearest PDB structures. The Foldseek neighbor list gives the closest experimentally determined structures in the PDB, ranked by structural alignment. TM-score near 1 means near-identical fold; near 0.3 means only rough topology match. This is how one finds what a novel AlphaFold prediction most resembles in the solved-structure universe.

Solvent-accessible surface area. SASA measures how much of the protein is reachable by solvent. It is computed by rolling a water-sized probe over the atomic surface and summing the exposed area (Å²). Per-residue SASA distinguishes core (buried, low SASA) from surface (exposed, high SASA) residues; total SASA is a whole-molecule size measure.